Protein AF-A0A7V4ZDV4-F1 (afdb_monomer)

Radius of gyration: 16.5 Å; Cα contacts (8 Å, |Δi|>4): 66; chains: 1; bounding box: 34×22×60 Å

Structure (mmCIF, N/CA/C/O backbone):
data_AF-A0A7V4ZDV4-F1
#
_entry.id   AF-A0A7V4ZDV4-F1
#
loop_
_atom_site.group_PDB
_atom_site.id
_atom_site.type_symbol
_atom_site.label_atom_id
_atom_site.label_alt_id
_atom_site.label_comp_id
_atom_site.label_asym_id
_atom_site.label_entity_id
_atom_site.label_seq_id
_atom_site.pdbx_PDB_ins_code
_atom_site.Cartn_x
_atom_site.Cartn_y
_atom_site.Cartn_z
_atom_site.occupancy
_atom_site.B_iso_or_equiv
_atom_site.auth_seq_id
_atom_site.auth_comp_id
_atom_site.auth_asym_id
_atom_site.auth_atom_id
_atom_site.pdbx_PDB_model_num
ATOM 1 N N . MET A 1 1 ? -7.032 -5.486 31.337 1.00 42.38 1 MET A N 1
ATOM 2 C CA . MET A 1 1 ? -6.609 -5.530 29.918 1.00 42.38 1 MET A CA 1
ATOM 3 C C . MET A 1 1 ? -7.862 -5.410 29.056 1.00 42.38 1 MET A C 1
ATOM 5 O O . MET A 1 1 ? -8.566 -6.393 28.876 1.00 42.38 1 MET A O 1
ATOM 9 N N . ALA A 1 2 ? -8.236 -4.194 28.645 1.00 43.00 2 ALA A N 1
ATOM 10 C CA . ALA A 1 2 ? -9.472 -3.969 27.893 1.00 43.00 2 ALA A CA 1
ATOM 11 C C . ALA A 1 2 ? -9.335 -4.566 26.483 1.00 43.00 2 ALA A C 1
ATOM 13 O O . ALA A 1 2 ? -8.457 -4.172 25.715 1.00 43.00 2 ALA A O 1
ATOM 14 N N . LYS A 1 3 ? -10.175 -5.553 26.163 1.00 46.53 3 LYS A N 1
ATOM 15 C CA . LYS A 1 3 ? -10.257 -6.181 24.841 1.00 46.53 3 LYS A CA 1
ATOM 16 C C . LYS A 1 3 ? -10.707 -5.103 23.852 1.00 46.53 3 LYS A C 1
ATOM 18 O O . LYS A 1 3 ? -11.862 -4.692 23.878 1.00 46.53 3 LYS A O 1
ATOM 23 N N . SER A 1 4 ? -9.794 -4.590 23.026 1.00 58.62 4 SER A N 1
ATOM 24 C CA . SER A 1 4 ? -10.115 -3.570 22.024 1.00 58.62 4 S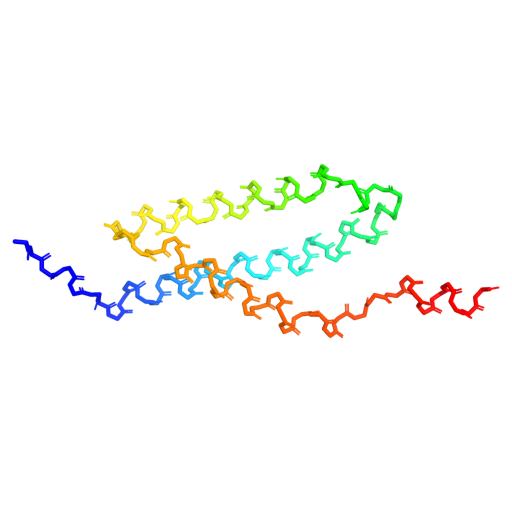ER A CA 1
ATOM 25 C C . SER A 1 4 ? -10.902 -4.212 20.879 1.00 58.62 4 SER A C 1
ATOM 27 O O . SER A 1 4 ? -10.341 -4.524 19.829 1.00 58.62 4 SER A O 1
ATOM 29 N N . THR A 1 5 ? -12.192 -4.467 21.091 1.00 70.75 5 THR A N 1
ATOM 30 C CA . THR A 1 5 ? -13.091 -5.058 20.095 1.00 70.75 5 THR A CA 1
ATOM 31 C C . THR A 1 5 ? -13.021 -4.231 18.816 1.00 70.75 5 THR A C 1
ATOM 33 O O . THR A 1 5 ? -13.308 -3.035 18.836 1.00 70.75 5 THR A O 1
ATOM 36 N N . PHE A 1 6 ? -12.528 -4.821 17.725 1.00 68.50 6 PHE A N 1
ATOM 37 C CA . PHE A 1 6 ? -12.537 -4.189 16.407 1.00 68.50 6 PHE A CA 1
ATOM 38 C C . PHE A 1 6 ? -13.980 -3.906 16.009 1.00 68.50 6 PHE A C 1
ATOM 40 O O . PHE A 1 6 ? -14.830 -4.790 16.091 1.00 68.50 6 PHE A O 1
ATOM 47 N N . THR A 1 7 ? -14.255 -2.666 15.623 1.00 81.56 7 THR A N 1
ATOM 48 C CA . THR A 1 7 ? -15.562 -2.309 15.077 1.00 81.56 7 THR A CA 1
ATOM 49 C C . THR A 1 7 ? -15.574 -2.616 13.581 1.00 81.56 7 THR A C 1
ATOM 51 O O . THR A 1 7 ? -14.519 -2.684 12.950 1.00 81.56 7 THR A O 1
ATOM 54 N N . VAL A 1 8 ? -16.757 -2.775 12.983 1.00 82.56 8 VAL A N 1
ATOM 55 C CA . VAL A 1 8 ? -16.881 -2.939 11.521 1.00 82.56 8 VAL A CA 1
ATOM 56 C C . VAL A 1 8 ? -16.238 -1.757 10.782 1.00 82.56 8 VAL A C 1
ATOM 58 O O . VAL A 1 8 ? -15.599 -1.946 9.753 1.00 82.56 8 VAL A O 1
ATOM 61 N N . ARG A 1 9 ? -16.318 -0.545 11.349 1.00 80.56 9 ARG A N 1
ATOM 62 C CA . ARG A 1 9 ? -15.673 0.654 10.793 1.00 80.56 9 ARG A CA 1
ATOM 63 C C . ARG A 1 9 ? -14.153 0.513 10.731 1.00 80.56 9 ARG A C 1
ATOM 65 O O . ARG A 1 9 ? -13.566 0.865 9.716 1.00 80.56 9 ARG A O 1
ATOM 72 N N . ASP A 1 10 ? -13.531 -0.051 11.765 1.00 81.62 10 ASP A N 1
ATOM 73 C CA . ASP A 1 10 ? -12.079 -0.278 11.794 1.00 81.62 10 ASP A CA 1
ATOM 74 C C . ASP A 1 10 ? -11.647 -1.216 10.656 1.00 81.62 10 ASP A C 1
ATOM 76 O O . ASP A 1 10 ? -10.656 -0.953 9.979 1.00 81.62 10 ASP A O 1
ATOM 80 N N . TRP A 1 11 ? -12.417 -2.283 10.415 1.00 81.88 11 TRP A N 1
ATOM 81 C CA . TRP A 1 11 ? -12.169 -3.224 9.319 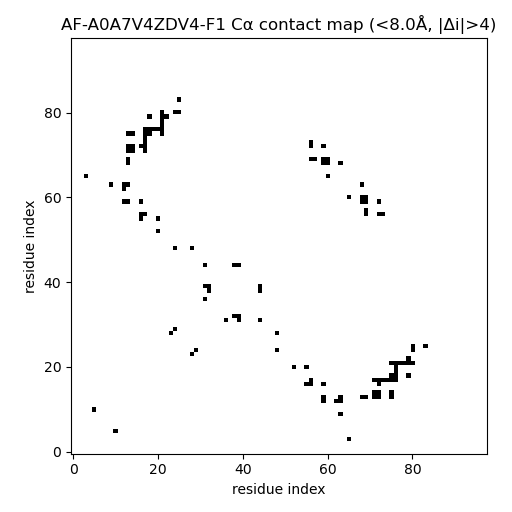1.00 81.88 11 TRP A CA 1
ATOM 82 C C . TRP A 1 11 ? -12.360 -2.593 7.941 1.00 81.88 11 TRP A C 1
ATOM 84 O O . TRP A 1 11 ? -11.571 -2.866 7.039 1.00 81.88 11 TRP A O 1
ATOM 94 N N . ILE A 1 12 ? -13.358 -1.717 7.785 1.00 85.50 12 ILE A N 1
ATOM 95 C CA . ILE A 1 12 ? -13.561 -0.960 6.544 1.00 85.50 12 ILE A CA 1
ATOM 96 C C . ILE A 1 12 ? -12.346 -0.073 6.265 1.00 85.50 12 ILE A C 1
ATOM 98 O O . ILE A 1 12 ? -11.828 -0.099 5.154 1.00 85.50 12 ILE A O 1
ATOM 102 N N . TYR A 1 13 ? -11.840 0.663 7.259 1.00 84.31 13 TYR A N 1
ATOM 103 C CA . TYR A 1 13 ? -10.644 1.487 7.065 1.00 84.31 13 TYR A CA 1
ATOM 104 C C . TYR A 1 13 ? -9.426 0.639 6.688 1.00 84.31 13 TYR A C 1
ATOM 106 O O . TYR A 1 13 ? -8.721 0.982 5.743 1.00 84.31 13 TYR A O 1
ATOM 114 N N . VAL A 1 14 ? -9.211 -0.496 7.359 1.00 84.62 14 VAL A N 1
ATOM 115 C CA . VAL A 1 14 ? -8.134 -1.438 7.016 1.00 84.62 14 VAL A CA 1
ATOM 116 C C . VAL A 1 14 ? -8.241 -1.908 5.560 1.00 84.62 14 VAL A C 1
ATOM 118 O O . VAL A 1 14 ? -7.245 -1.885 4.838 1.00 84.62 14 VAL A O 1
ATOM 121 N N . ALA A 1 15 ? -9.442 -2.281 5.111 1.00 85.69 15 ALA A N 1
ATOM 122 C CA . ALA A 1 15 ? -9.678 -2.718 3.739 1.00 85.69 15 ALA A CA 1
ATOM 123 C C . ALA A 1 15 ? -9.461 -1.589 2.717 1.00 85.69 15 ALA A C 1
ATOM 125 O O . ALA A 1 15 ? -8.816 -1.811 1.698 1.00 85.69 15 ALA A O 1
ATOM 126 N 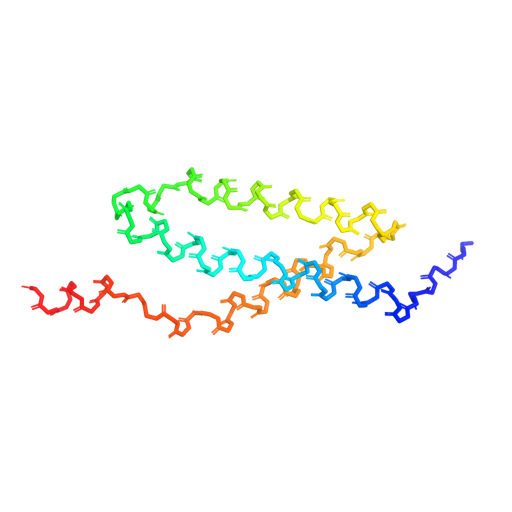N . VAL A 1 16 ? -9.942 -0.373 3.000 1.00 88.31 16 VAL A N 1
ATOM 127 C CA . VAL A 1 16 ? -9.796 0.794 2.113 1.00 88.31 16 VAL A CA 1
ATOM 128 C C . VAL A 1 16 ? -8.331 1.202 1.966 1.00 88.31 16 VAL A C 1
ATOM 130 O O . VAL A 1 16 ? -7.859 1.387 0.847 1.00 88.31 16 VAL A O 1
ATOM 133 N N . PHE A 1 17 ? -7.585 1.301 3.070 1.00 85.81 17 PHE A N 1
ATOM 134 C CA . PHE A 1 17 ? -6.160 1.641 3.021 1.00 85.81 17 PHE A CA 1
ATOM 135 C C . PHE A 1 17 ? -5.320 0.529 2.379 1.00 85.81 17 PHE A C 1
ATOM 137 O O . PHE A 1 17 ? -4.384 0.826 1.639 1.00 85.81 17 PHE A O 1
ATOM 144 N N . GLY A 1 18 ? -5.673 -0.740 2.609 1.00 85.56 18 GLY A N 1
ATOM 145 C CA . GLY A 1 18 ? -5.028 -1.877 1.951 1.00 85.56 18 GLY A CA 1
ATOM 146 C C . GLY A 1 18 ? -5.294 -1.921 0.445 1.00 85.56 18 GLY A C 1
ATOM 147 O O . GLY A 1 18 ? -4.379 -2.166 -0.333 1.00 85.56 18 GLY A O 1
ATOM 148 N N . ALA A 1 19 ? -6.519 -1.615 0.011 1.00 87.25 19 ALA A N 1
ATOM 149 C CA . ALA A 1 19 ? -6.855 -1.500 -1.407 1.00 87.25 19 ALA A CA 1
ATOM 150 C C . ALA A 1 19 ? -6.140 -0.312 -2.071 1.00 87.25 19 ALA A C 1
ATOM 152 O O . ALA A 1 19 ? -5.624 -0.456 -3.175 1.00 87.25 19 ALA A O 1
ATOM 153 N N . LEU A 1 20 ? -6.054 0.839 -1.392 1.00 86.75 20 LEU A N 1
ATOM 154 C CA . LEU A 1 20 ? -5.305 2.009 -1.867 1.00 86.75 20 LEU A CA 1
ATOM 155 C C . LEU A 1 20 ? -3.829 1.683 -2.101 1.00 86.75 20 LEU A C 1
ATOM 157 O O . LEU A 1 20 ? -3.306 1.960 -3.179 1.00 86.75 20 LEU A O 1
ATOM 161 N N . TRP A 1 21 ? -3.167 1.070 -1.116 1.00 86.69 21 TRP A N 1
ATOM 162 C CA . TRP A 1 21 ? -1.784 0.629 -1.285 1.00 86.69 21 TRP A CA 1
ATOM 163 C C . TRP A 1 21 ? -1.684 -0.442 -2.379 1.00 86.69 21 TRP A C 1
ATOM 165 O O . TRP A 1 21 ? -0.856 -0.308 -3.272 1.00 86.69 21 TRP A O 1
ATOM 175 N N . GLY A 1 22 ? -2.566 -1.443 -2.385 1.00 84.81 22 GLY A N 1
ATOM 176 C CA . GLY A 1 22 ? -2.595 -2.486 -3.411 1.00 84.81 22 GLY A CA 1
ATOM 177 C C . GLY A 1 22 ? -2.662 -1.923 -4.831 1.00 84.81 22 GLY A C 1
ATOM 178 O O . GLY A 1 22 ? -1.828 -2.260 -5.661 1.00 84.81 22 GLY A O 1
ATOM 179 N N . ILE A 1 23 ? -3.597 -1.013 -5.107 1.00 85.38 23 ILE A N 1
ATOM 180 C CA . ILE A 1 23 ? -3.750 -0.394 -6.431 1.00 85.38 23 ILE A CA 1
ATOM 181 C C . ILE A 1 23 ? -2.504 0.408 -6.814 1.00 85.38 23 ILE A C 1
ATOM 183 O O . ILE A 1 23 ? -2.048 0.296 -7.954 1.00 85.38 23 ILE A O 1
ATOM 187 N N . LEU A 1 24 ? -1.935 1.182 -5.884 1.00 83.81 24 LEU A N 1
ATOM 188 C CA . LEU A 1 24 ? -0.710 1.950 -6.126 1.00 83.81 24 LEU A CA 1
ATOM 189 C C . LEU A 1 24 ? 0.470 1.042 -6.463 1.00 83.81 24 LEU A C 1
ATOM 191 O O . LEU A 1 24 ? 1.195 1.307 -7.412 1.00 83.81 24 LEU A O 1
ATOM 195 N N . GLU A 1 25 ? 0.634 -0.049 -5.728 1.00 80.88 25 GLU A N 1
ATOM 196 C CA . GLU A 1 25 ? 1.695 -1.025 -5.960 1.00 80.88 25 GLU A CA 1
ATOM 197 C C . GLU A 1 25 ? 1.571 -1.677 -7.347 1.00 80.88 25 GLU A C 1
ATOM 199 O O . GLU A 1 25 ? 2.565 -1.878 -8.039 1.00 80.88 25 GLU A O 1
ATOM 204 N N . ILE A 1 26 ? 0.343 -1.969 -7.779 1.00 80.38 26 ILE A N 1
ATOM 205 C CA . ILE A 1 26 ? 0.053 -2.589 -9.077 1.00 80.38 26 ILE A CA 1
ATOM 206 C C . ILE A 1 26 ? 0.317 -1.609 -10.219 1.00 80.38 26 ILE A C 1
ATOM 208 O O . ILE A 1 26 ? 1.091 -1.893 -11.130 1.00 80.38 26 ILE A O 1
ATOM 212 N N . THR A 1 27 ? -0.319 -0.438 -10.169 1.00 79.38 27 THR A N 1
ATOM 213 C CA . THR A 1 27 ? -0.205 0.566 -11.233 1.00 79.38 27 THR A CA 1
ATOM 214 C C . THR A 1 27 ? 1.191 1.156 -11.272 1.00 79.38 27 THR A C 1
ATOM 216 O O . THR A 1 27 ? 1.887 1.026 -12.274 1.00 79.38 27 THR A O 1
ATOM 219 N N . LEU A 1 28 ? 1.637 1.764 -10.180 1.00 76.81 28 LEU A N 1
ATOM 220 C CA . LEU A 1 28 ? 2.906 2.479 -10.127 1.00 76.81 28 LEU A CA 1
ATOM 221 C C . LEU A 1 28 ? 4.087 1.503 -10.257 1.00 76.81 28 LEU A C 1
ATOM 223 O O . LEU A 1 28 ? 5.045 1.822 -10.956 1.00 76.81 28 LEU A O 1
ATOM 227 N N . GLY A 1 29 ? 3.977 0.287 -9.703 1.00 70.38 29 GLY A N 1
ATOM 228 C CA . GLY A 1 29 ? 4.934 -0.796 -9.941 1.00 70.38 29 GLY A CA 1
ATOM 229 C C . GLY A 1 29 ? 5.018 -1.182 -11.419 1.00 70.38 29 GLY A C 1
ATOM 230 O O . GLY A 1 29 ? 6.109 -1.187 -11.982 1.00 70.38 29 GLY A O 1
ATOM 231 N N . SER A 1 30 ? 3.885 -1.410 -12.095 1.00 71.00 30 SER A N 1
ATOM 232 C CA . SER A 1 30 ? 3.896 -1.721 -13.534 1.00 71.00 30 SER A CA 1
ATOM 233 C C . SER A 1 30 ? 4.504 -0.593 -14.382 1.00 71.00 30 SER A C 1
ATOM 235 O O . SER A 1 30 ? 5.358 -0.858 -15.227 1.00 71.00 30 SER A O 1
ATOM 237 N N . TYR A 1 31 ? 4.160 0.673 -14.110 1.00 69.12 31 TYR A N 1
ATOM 238 C CA . TYR A 1 31 ? 4.723 1.826 -14.821 1.00 69.12 31 TYR A CA 1
ATOM 239 C C . TYR A 1 31 ? 6.228 1.983 -14.591 1.00 69.12 31 TYR A C 1
ATOM 241 O O . TYR A 1 31 ? 6.950 2.274 -15.541 1.00 69.12 31 TYR A O 1
ATOM 249 N N . LEU A 1 32 ? 6.718 1.768 -13.366 1.00 67.56 32 LEU A N 1
ATOM 250 C CA . LEU A 1 32 ? 8.150 1.815 -13.053 1.00 67.56 32 LEU A CA 1
ATOM 251 C C . LEU A 1 32 ? 8.932 0.726 -13.793 1.00 67.56 32 LEU A C 1
ATOM 253 O O . LEU A 1 32 ? 10.000 1.013 -14.331 1.00 67.56 32 LEU A O 1
ATOM 257 N N . HIS A 1 33 ? 8.376 -0.486 -13.881 1.00 66.12 33 HIS A N 1
ATOM 258 C CA . HIS A 1 33 ? 8.973 -1.578 -14.651 1.00 66.12 33 HIS A CA 1
ATOM 259 C C . HIS A 1 33 ? 9.006 -1.299 -16.161 1.00 66.12 33 HIS A C 1
ATOM 261 O O . HIS A 1 33 ? 9.962 -1.690 -16.828 1.00 66.12 33 HIS A O 1
ATOM 267 N N . VAL A 1 34 ? 8.004 -0.597 -16.702 1.00 65.69 34 VAL A N 1
ATOM 268 C CA . VAL A 1 34 ? 7.946 -0.245 -18.133 1.00 65.69 34 VAL A CA 1
ATOM 269 C C . VAL A 1 34 ? 8.830 0.958 -18.483 1.00 65.69 34 VAL A C 1
ATOM 271 O O . VAL A 1 34 ? 9.524 0.917 -19.496 1.00 65.69 34 VAL A O 1
ATOM 274 N N . LEU A 1 35 ? 8.825 2.029 -17.678 1.00 63.00 35 LEU A N 1
ATOM 275 C CA . LEU A 1 35 ? 9.604 3.245 -17.962 1.00 63.00 35 LEU A CA 1
ATOM 276 C C . LEU A 1 35 ? 11.101 3.083 -17.693 1.00 63.00 35 LEU A C 1
ATOM 278 O O . LEU A 1 35 ? 11.906 3.739 -18.351 1.00 63.00 35 LEU A O 1
ATOM 282 N N . PHE A 1 36 ? 11.482 2.231 -16.741 1.00 62.91 36 PHE A N 1
ATOM 283 C CA . PHE A 1 36 ? 12.881 2.044 -16.373 1.00 62.91 36 PHE A CA 1
ATOM 284 C C . PHE A 1 36 ? 13.282 0.565 -16.350 1.00 62.91 36 PHE A C 1
ATOM 286 O O . PHE A 1 36 ? 13.624 0.058 -15.285 1.00 62.91 36 PHE A O 1
ATOM 293 N N . PRO A 1 37 ? 13.329 -0.130 -17.501 1.00 57.44 37 PRO A N 1
ATOM 294 C CA . PRO A 1 37 ? 13.706 -1.545 -17.549 1.00 57.44 37 PRO A CA 1
ATOM 295 C C . PRO A 1 37 ? 15.046 -1.866 -16.850 1.00 57.44 37 PRO A C 1
ATOM 297 O O . PRO A 1 37 ? 15.092 -2.852 -16.126 1.00 57.44 37 PRO A O 1
ATOM 300 N N . PRO A 1 38 ? 16.110 -1.034 -16.958 1.00 54.84 38 PRO A N 1
ATOM 301 C CA . PRO A 1 38 ? 17.383 -1.290 -16.273 1.00 54.84 38 PRO A CA 1
ATOM 302 C C . PRO A 1 38 ? 17.413 -0.885 -14.790 1.00 54.84 38 PRO A C 1
ATOM 304 O O . PRO A 1 38 ? 18.278 -1.359 -14.062 1.00 54.84 38 PRO A O 1
ATOM 307 N N . LEU A 1 39 ? 16.523 0.018 -14.338 1.00 52.34 39 LEU A N 1
ATOM 308 C CA . LEU A 1 39 ? 16.455 0.440 -12.928 1.00 52.34 39 LEU A CA 1
ATOM 309 C C . LEU A 1 39 ? 15.310 -0.222 -12.146 1.00 52.34 39 LEU A C 1
ATOM 311 O O . LEU A 1 39 ? 15.282 -0.120 -10.920 1.00 52.34 39 LEU A O 1
ATOM 315 N N . ALA A 1 40 ? 14.381 -0.905 -12.804 1.00 51.91 40 ALA A N 1
ATOM 316 C CA . ALA A 1 40 ? 13.299 -1.636 -12.153 1.00 51.91 40 ALA A CA 1
ATOM 317 C C . ALA A 1 40 ? 13.808 -2.840 -11.343 1.00 51.91 40 ALA A C 1
ATOM 319 O O . ALA A 1 40 ? 13.206 -3.187 -10.330 1.00 51.91 40 ALA A O 1
ATOM 320 N N . ASP A 1 41 ? 14.971 -3.387 -11.712 1.00 53.84 41 ASP A N 1
ATOM 321 C CA . ASP A 1 41 ? 15.705 -4.388 -10.926 1.00 53.84 41 ASP A CA 1
ATOM 322 C C . ASP A 1 41 ? 16.422 -3.789 -9.700 1.00 53.84 41 ASP A C 1
ATOM 324 O O . ASP A 1 41 ? 17.015 -4.506 -8.890 1.00 53.84 41 ASP A O 1
ATOM 328 N N . THR A 1 42 ? 16.389 -2.463 -9.528 1.00 55.72 42 THR A N 1
ATOM 329 C CA . THR A 1 42 ? 17.135 -1.806 -8.457 1.00 55.72 42 THR A CA 1
ATOM 330 C C . THR A 1 42 ? 16.345 -1.858 -7.160 1.00 55.72 42 THR A C 1
ATOM 332 O O . THR A 1 42 ? 15.220 -1.366 -7.064 1.00 55.72 42 THR A O 1
ATOM 335 N N . PHE A 1 43 ? 17.018 -2.323 -6.111 1.00 62.72 43 PHE A N 1
ATOM 336 C CA . PHE A 1 43 ? 16.661 -2.174 -4.697 1.00 62.72 43 PHE A CA 1
ATOM 337 C C . PHE A 1 43 ? 16.024 -0.808 -4.346 1.00 62.72 43 PHE A C 1
ATOM 339 O O . PHE A 1 43 ? 15.165 -0.730 -3.474 1.00 62.72 43 PHE A O 1
ATOM 346 N N . VAL A 1 44 ? 16.389 0.265 -5.062 1.00 66.44 44 VAL A N 1
ATOM 347 C CA . VAL A 1 44 ? 15.837 1.624 -4.932 1.00 66.44 44 VAL A CA 1
ATOM 348 C C . VAL A 1 44 ? 14.343 1.711 -5.276 1.00 66.44 44 VAL A C 1
ATOM 350 O O . VAL A 1 44 ? 13.601 2.366 -4.549 1.00 66.44 44 VAL A O 1
ATOM 353 N N . VAL A 1 45 ? 13.867 1.044 -6.333 1.00 68.50 45 VAL A N 1
ATOM 354 C CA . VAL A 1 45 ? 12.444 1.072 -6.723 1.00 68.50 45 VAL A CA 1
ATOM 355 C C . VAL A 1 45 ? 11.596 0.348 -5.682 1.00 68.50 45 VAL A C 1
ATOM 357 O O . VAL A 1 45 ? 10.581 0.878 -5.226 1.00 68.50 45 VAL A O 1
ATOM 360 N N . GLY A 1 46 ? 12.071 -0.815 -5.227 1.00 71.38 46 GLY A N 1
ATOM 361 C CA . GLY A 1 46 ? 11.472 -1.538 -4.107 1.00 71.38 46 GLY A CA 1
ATOM 362 C C . GLY A 1 46 ? 11.466 -0.715 -2.816 1.00 71.38 46 GLY A C 1
ATOM 363 O O . GLY A 1 46 ? 10.470 -0.721 -2.098 1.00 71.38 46 GLY A O 1
ATOM 364 N N . LEU A 1 47 ? 12.529 0.051 -2.544 1.00 76.50 47 LEU A N 1
ATOM 365 C CA . LEU A 1 47 ? 12.617 0.930 -1.375 1.00 76.50 47 LEU A CA 1
ATOM 366 C C . LEU A 1 47 ? 11.617 2.094 -1.445 1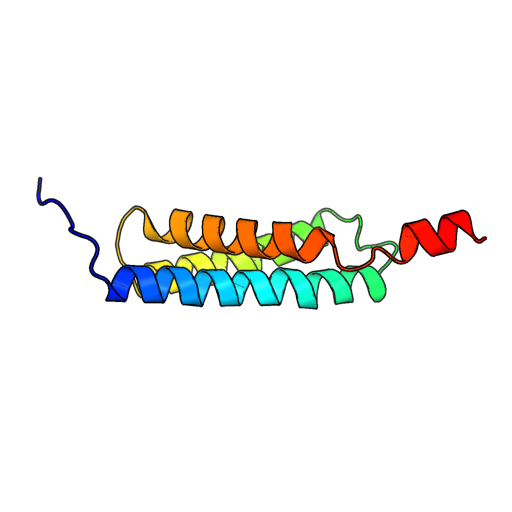.00 76.50 47 LEU A C 1
ATOM 368 O O . LEU A 1 47 ? 10.996 2.422 -0.437 1.00 76.50 47 LEU A O 1
ATOM 372 N N . ILE A 1 48 ? 11.422 2.694 -2.624 1.00 77.94 48 ILE A N 1
ATOM 373 C CA . ILE A 1 48 ? 10.435 3.763 -2.834 1.00 77.94 48 ILE A CA 1
ATOM 374 C C . ILE A 1 48 ? 9.010 3.212 -2.685 1.00 77.94 48 ILE A C 1
ATOM 376 O O . ILE A 1 48 ? 8.214 3.792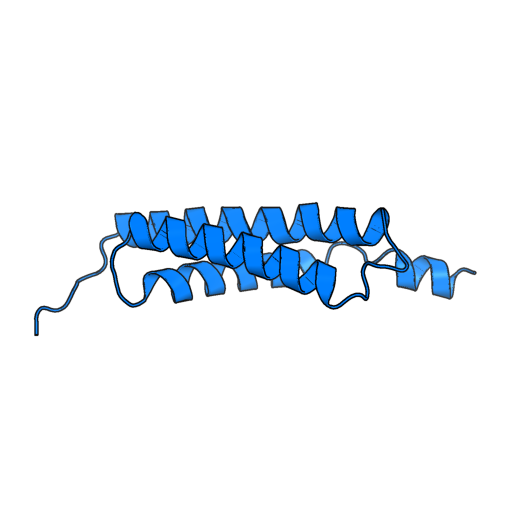 -1.948 1.00 77.94 48 ILE A O 1
ATOM 380 N N . MET A 1 49 ? 8.704 2.071 -3.313 1.00 78.31 49 MET A N 1
ATOM 381 C CA . MET A 1 49 ? 7.424 1.359 -3.158 1.00 78.31 49 MET A CA 1
ATOM 382 C C . MET A 1 49 ? 7.144 1.023 -1.687 1.00 78.31 49 MET A C 1
ATOM 384 O O . MET A 1 49 ? 6.083 1.354 -1.157 1.00 78.31 49 MET A O 1
ATOM 388 N N . ALA A 1 50 ? 8.129 0.450 -0.988 1.00 78.75 50 ALA A N 1
ATOM 389 C CA . ALA A 1 50 ? 8.028 0.132 0.432 1.00 78.75 50 ALA A CA 1
ATOM 390 C C . ALA A 1 50 ? 7.848 1.387 1.299 1.00 78.75 50 ALA A C 1
ATOM 392 O O . ALA A 1 50 ? 7.081 1.359 2.260 1.00 78.75 50 ALA A O 1
ATOM 393 N N . GLY A 1 51 ? 8.507 2.497 0.954 1.00 82.31 51 GLY A N 1
ATOM 394 C CA . GLY A 1 51 ? 8.345 3.786 1.622 1.00 82.31 51 GLY A CA 1
ATOM 395 C C . GLY A 1 51 ? 6.931 4.348 1.470 1.00 82.31 51 GLY A C 1
ATOM 396 O O . GLY A 1 51 ? 6.305 4.714 2.464 1.00 82.31 51 GLY A O 1
ATOM 397 N N . ILE A 1 52 ? 6.389 4.350 0.249 1.00 83.00 52 ILE A N 1
ATOM 398 C CA . ILE A 1 52 ? 5.007 4.776 -0.027 1.00 83.00 52 ILE A CA 1
ATOM 399 C C . ILE A 1 52 ? 4.019 3.876 0.725 1.00 83.00 52 ILE A C 1
ATOM 401 O O . ILE A 1 52 ? 3.119 4.369 1.406 1.00 83.00 52 ILE A O 1
ATOM 405 N N . GLY A 1 53 ? 4.233 2.563 0.681 1.00 82.25 53 GLY A N 1
ATOM 406 C CA . GLY A 1 53 ? 3.444 1.587 1.421 1.00 82.25 53 GLY A CA 1
ATOM 407 C C . GLY A 1 53 ? 3.459 1.802 2.934 1.00 82.25 53 GLY A C 1
ATOM 408 O O . GLY A 1 53 ? 2.413 1.797 3.585 1.00 82.25 53 GLY A O 1
ATOM 409 N N . ALA A 1 54 ? 4.637 2.077 3.497 1.00 80.19 54 ALA A N 1
ATOM 410 C CA . ALA A 1 54 ? 4.798 2.395 4.909 1.00 80.19 54 ALA A CA 1
ATOM 411 C C . ALA A 1 54 ? 4.064 3.688 5.291 1.00 80.19 54 ALA A C 1
ATOM 413 O O . ALA A 1 54 ? 3.407 3.719 6.331 1.00 80.19 54 ALA A O 1
ATOM 414 N N . ILE A 1 55 ? 4.105 4.727 4.450 1.00 84.38 55 ILE A N 1
ATOM 415 C CA . ILE A 1 55 ? 3.341 5.964 4.671 1.00 84.38 55 ILE A CA 1
ATOM 416 C C . ILE A 1 55 ? 1.842 5.655 4.712 1.00 84.38 55 ILE A C 1
ATOM 418 O O . ILE A 1 55 ? 1.168 6.057 5.660 1.00 84.38 55 ILE A O 1
ATOM 422 N N . ILE A 1 56 ? 1.318 4.888 3.752 1.00 82.56 56 ILE A N 1
ATOM 423 C CA . ILE A 1 56 ? -0.109 4.523 3.711 1.00 82.56 56 ILE A CA 1
ATOM 424 C C . ILE A 1 56 ? -0.501 3.709 4.949 1.00 82.56 56 ILE A C 1
ATOM 426 O O . ILE A 1 56 ? -1.530 3.976 5.572 1.00 82.56 56 ILE A O 1
ATOM 430 N N . ALA A 1 57 ? 0.337 2.758 5.359 1.00 77.25 57 ALA A N 1
ATOM 431 C CA . ALA A 1 57 ? 0.103 1.958 6.553 1.00 77.25 57 ALA A CA 1
ATOM 432 C C . ALA A 1 57 ? 0.130 2.799 7.844 1.00 77.25 57 ALA A C 1
ATOM 434 O O . ALA A 1 57 ? -0.685 2.584 8.746 1.00 77.25 57 ALA A O 1
ATOM 435 N N . LEU A 1 58 ? 1.034 3.780 7.939 1.00 79.12 58 LEU A N 1
ATOM 436 C CA . LEU A 1 58 ? 1.118 4.709 9.069 1.00 79.12 58 LEU A CA 1
ATOM 437 C C . LEU A 1 58 ? -0.079 5.668 9.112 1.00 79.12 58 LEU A C 1
ATOM 439 O O . LEU A 1 58 ? -0.626 5.901 10.191 1.00 79.12 58 LEU A O 1
ATOM 443 N N . VAL A 1 59 ? -0.541 6.163 7.962 1.00 81.06 59 VAL A N 1
ATOM 444 C CA . VAL A 1 59 ? -1.765 6.975 7.855 1.00 81.06 59 VAL A CA 1
ATOM 445 C C . VAL A 1 59 ? -2.996 6.149 8.248 1.00 81.06 59 VAL A C 1
ATOM 447 O O . VAL A 1 59 ? -3.823 6.601 9.040 1.00 81.06 59 VAL A O 1
ATOM 450 N N . GLY A 1 60 ? -3.086 4.896 7.798 1.00 75.44 60 GLY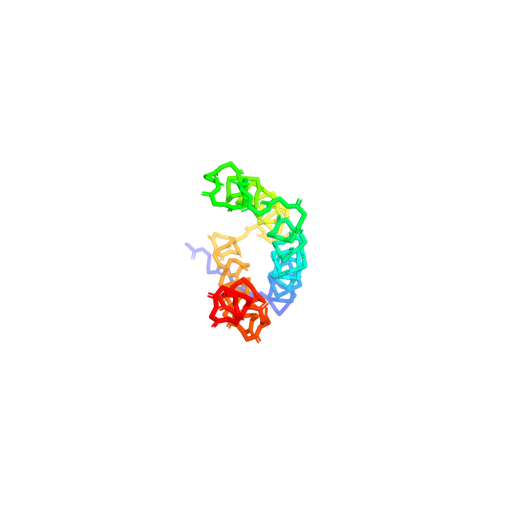 A N 1
ATOM 451 C CA . GLY A 1 60 ? -4.150 3.984 8.218 1.00 75.44 60 GLY A CA 1
ATOM 452 C C . GLY A 1 60 ? -4.114 3.664 9.718 1.00 75.44 60 GLY A C 1
ATOM 453 O O . GLY A 1 60 ? -5.160 3.505 10.350 1.00 75.44 60 GLY A O 1
ATOM 454 N N . ARG A 1 61 ? -2.925 3.650 10.338 1.00 74.81 61 ARG A N 1
ATOM 455 C CA . ARG A 1 61 ? -2.775 3.527 11.798 1.00 74.81 61 ARG A CA 1
ATOM 456 C C . ARG A 1 61 ? -3.218 4.771 12.561 1.00 74.81 61 ARG A C 1
ATOM 458 O O . ARG A 1 61 ? -3.700 4.632 13.682 1.00 74.81 61 ARG A O 1
ATOM 465 N N . TRP A 1 62 ? -3.076 5.958 11.976 1.00 75.19 62 TRP A N 1
ATOM 466 C CA . TRP A 1 62 ? -3.632 7.188 12.543 1.00 75.1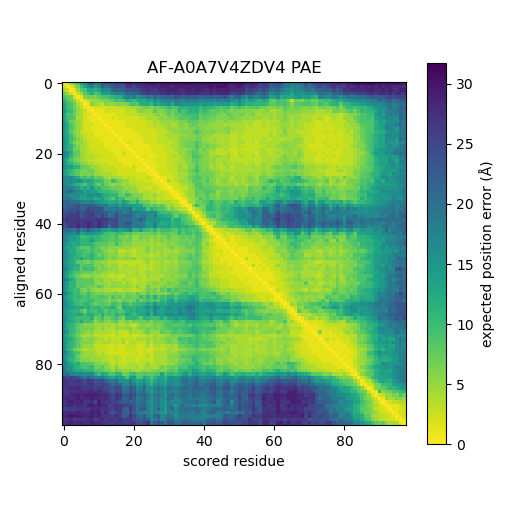9 62 TRP A CA 1
ATOM 467 C C . TRP A 1 62 ? -5.163 7.142 12.601 1.00 75.19 62 TRP A C 1
ATOM 469 O O . TRP A 1 62 ? -5.747 7.533 13.608 1.00 75.19 62 TRP A O 1
ATOM 479 N N . PHE A 1 63 ? -5.810 6.598 11.565 1.00 70.06 63 PHE A N 1
ATOM 480 C CA . PHE A 1 63 ? -7.269 6.431 11.534 1.00 70.06 63 PHE A CA 1
ATOM 481 C C . PHE A 1 63 ? -7.773 5.269 12.397 1.00 70.06 63 PHE A C 1
ATOM 483 O O . PHE A 1 63 ? -8.862 5.348 12.965 1.00 70.06 63 PHE A O 1
ATOM 490 N N . VAL A 1 64 ? -6.988 4.197 12.529 1.00 65.12 64 VAL A N 1
ATOM 491 C CA . VAL A 1 64 ? -7.322 3.033 13.358 1.00 65.12 64 VAL A CA 1
ATOM 492 C C . VAL A 1 64 ? -6.189 2.792 14.363 1.00 65.12 64 VAL A C 1
ATOM 494 O O . VAL A 1 64 ? -5.282 1.995 14.089 1.00 65.12 64 VAL A O 1
ATOM 497 N N . PRO A 1 65 ? -6.228 3.431 15.552 1.00 66.44 65 PRO A N 1
ATOM 498 C CA . PRO A 1 65 ? -5.175 3.354 16.567 1.00 66.44 65 PRO A CA 1
ATOM 499 C C . PRO A 1 65 ? -5.204 2.020 17.341 1.00 66.44 65 PRO A C 1
ATOM 501 O O . PRO A 1 65 ? -5.229 1.978 18.570 1.00 66.44 65 PRO A O 1
ATOM 504 N N . LYS A 1 66 ? -5.206 0.887 16.626 1.00 72.44 66 LYS A N 1
ATOM 505 C CA . LYS A 1 66 ? -5.160 -0.474 17.183 1.00 72.44 66 LYS A CA 1
ATOM 506 C C . LYS A 1 66 ? -3.904 -1.203 16.725 1.00 72.44 66 LYS A C 1
ATOM 508 O O . LYS A 1 66 ? -3.492 -1.106 15.570 1.00 72.44 66 LYS A O 1
ATOM 513 N N . ARG A 1 67 ? -3.307 -1.984 17.636 1.00 63.56 67 ARG A N 1
ATOM 514 C CA . ARG A 1 67 ? -1.988 -2.627 17.455 1.00 63.56 67 ARG A CA 1
ATOM 515 C C . ARG A 1 67 ? -1.901 -3.613 16.271 1.00 63.56 67 ARG A C 1
ATOM 517 O O . ARG A 1 67 ? -0.787 -3.937 15.886 1.00 63.56 67 ARG A O 1
ATOM 524 N N . GLY A 1 68 ? -3.022 -4.013 15.658 1.00 70.62 68 GLY A N 1
ATOM 525 C CA . GLY A 1 68 ? -3.073 -4.902 14.483 1.00 70.62 68 GLY A CA 1
ATOM 526 C C . GLY A 1 68 ? -3.464 -4.250 13.147 1.00 70.62 68 GLY A C 1
ATOM 527 O O . GLY A 1 68 ? -3.452 -4.935 12.131 1.00 70.62 68 GLY A O 1
ATOM 528 N N . SER A 1 69 ? -3.794 -2.952 13.118 1.00 72.38 69 SER A N 1
ATOM 529 C CA . SER A 1 69 ? -4.319 -2.296 11.904 1.00 72.38 69 SER A CA 1
ATOM 530 C C . SER A 1 69 ? -3.312 -2.287 10.742 1.00 72.38 69 SER A C 1
ATOM 532 O O . SER A 1 69 ? -3.653 -2.625 9.615 1.00 72.38 69 SER A O 1
ATOM 534 N N . VAL A 1 70 ? -2.037 -2.006 11.036 1.00 78.69 70 VAL A N 1
ATOM 535 C CA . VAL A 1 70 ? -0.947 -1.974 10.037 1.00 78.69 70 VAL A CA 1
ATOM 536 C C . VAL A 1 70 ? -0.739 -3.329 9.366 1.00 78.69 70 VAL A C 1
ATOM 538 O O . VAL A 1 70 ? -0.583 -3.394 8.151 1.00 78.69 70 VAL A O 1
ATOM 541 N N . LEU A 1 71 ? -0.773 -4.411 10.151 1.00 79.19 71 LEU A N 1
ATOM 542 C CA . LEU A 1 71 ? -0.672 -5.769 9.619 1.00 79.19 71 LEU A CA 1
ATOM 543 C C . LEU A 1 71 ? -1.880 -6.102 8.742 1.00 79.19 71 LEU A C 1
ATOM 545 O O . LEU A 1 71 ? -1.701 -6.650 7.663 1.00 79.19 71 LEU A O 1
ATOM 549 N N . GLY A 1 72 ? -3.089 -5.724 9.167 1.00 78.62 72 GLY A N 1
ATOM 550 C CA . GLY A 1 72 ? -4.297 -5.908 8.363 1.00 78.62 72 GLY A CA 1
ATOM 551 C C . GLY A 1 72 ? -4.216 -5.193 7.012 1.00 78.62 72 GLY A C 1
ATOM 552 O O . GLY A 1 72 ? -4.516 -5.798 5.988 1.00 78.62 72 GLY A O 1
ATOM 553 N N . ILE A 1 73 ? -3.746 -3.941 7.003 1.00 82.75 73 ILE A N 1
ATOM 554 C CA . ILE A 1 73 ? -3.563 -3.151 5.777 1.00 82.75 73 ILE A CA 1
ATOM 555 C C . ILE A 1 73 ? -2.565 -3.855 4.851 1.00 82.75 73 ILE A C 1
ATOM 557 O O . ILE A 1 73 ? -2.872 -4.077 3.685 1.00 82.75 73 ILE A O 1
ATOM 561 N N . GLY A 1 74 ? -1.411 -4.278 5.381 1.00 81.19 74 GLY A N 1
ATOM 562 C CA . GLY A 1 74 ? -0.390 -4.984 4.604 1.00 81.19 74 GLY A CA 1
ATOM 563 C C . GLY A 1 74 ? -0.859 -6.332 4.049 1.00 81.19 74 GLY A C 1
ATOM 564 O O . GLY A 1 74 ? -0.537 -6.663 2.912 1.00 81.19 74 GLY A O 1
ATOM 565 N N . VAL A 1 75 ? -1.658 -7.096 4.803 1.00 83.56 75 VAL A N 1
ATOM 566 C CA . VAL A 1 75 ? -2.241 -8.363 4.327 1.00 83.56 75 VAL A CA 1
ATOM 567 C C . VAL A 1 75 ? -3.200 -8.119 3.165 1.00 83.56 75 VAL A C 1
ATOM 569 O O . VAL A 1 75 ? -3.121 -8.817 2.158 1.00 83.56 75 VAL A O 1
ATOM 572 N N . VAL A 1 76 ? -4.072 -7.111 3.268 1.00 84.25 76 VAL A N 1
ATOM 573 C CA . VAL A 1 76 ? -4.978 -6.745 2.170 1.00 84.25 76 VAL A CA 1
ATOM 574 C C . VAL A 1 76 ? -4.174 -6.336 0.935 1.00 84.25 76 VAL A C 1
ATOM 576 O O . VAL A 1 76 ? -4.426 -6.860 -0.147 1.00 84.25 76 VAL A O 1
ATOM 579 N N . THR A 1 77 ? -3.150 -5.493 1.089 1.00 84.88 77 THR A N 1
ATOM 580 C CA . THR A 1 77 ? -2.236 -5.129 -0.006 1.00 84.88 77 THR A CA 1
ATOM 581 C C . THR A 1 77 ? -1.584 -6.355 -0.643 1.00 84.88 77 THR A C 1
ATOM 583 O O . THR A 1 77 ? -1.550 -6.469 -1.867 1.00 84.88 77 THR A O 1
ATOM 586 N N . ALA A 1 78 ? -1.074 -7.289 0.164 1.00 79.50 78 ALA A N 1
ATOM 587 C CA . ALA A 1 78 ? -0.421 -8.498 -0.327 1.00 79.50 78 ALA A CA 1
ATOM 588 C C . ALA A 1 78 ? -1.380 -9.369 -1.148 1.00 79.50 78 ALA A C 1
ATOM 590 O O . ALA A 1 78 ? -0.985 -9.896 -2.186 1.00 79.50 78 ALA A O 1
ATOM 591 N N . ILE A 1 79 ? -2.646 -9.462 -0.730 1.00 82.50 79 ILE A N 1
ATOM 592 C CA . ILE A 1 79 ? -3.698 -10.137 -1.496 1.00 82.50 79 ILE A CA 1
ATOM 593 C C . ILE A 1 79 ? -3.893 -9.437 -2.848 1.00 82.50 79 ILE A C 1
ATOM 595 O O . ILE A 1 79 ? -3.838 -10.101 -3.880 1.00 82.50 79 ILE A O 1
ATOM 599 N N . PHE A 1 80 ? -4.040 -8.107 -2.875 1.00 81.69 80 PHE A N 1
ATOM 600 C CA . PHE A 1 80 ? -4.151 -7.346 -4.129 1.00 81.69 80 PHE A CA 1
ATOM 601 C C . PHE A 1 80 ? -2.947 -7.567 -5.054 1.00 81.69 80 PHE A C 1
ATOM 603 O O . PHE A 1 80 ? -3.121 -7.821 -6.246 1.00 81.69 80 PHE A O 1
ATOM 610 N N . LYS A 1 81 ? -1.726 -7.543 -4.510 1.00 73.75 81 LYS A N 1
ATOM 611 C CA . LYS A 1 81 ? -0.504 -7.798 -5.281 1.00 73.75 81 LYS A CA 1
ATOM 612 C C . LYS A 1 81 ? -0.458 -9.229 -5.823 1.00 73.75 81 LYS A C 1
ATOM 614 O O . LYS A 1 81 ? -0.084 -9.422 -6.975 1.00 73.75 81 LYS A O 1
ATOM 619 N N . ALA A 1 82 ? -0.890 -10.216 -5.036 1.00 74.56 82 ALA A N 1
ATOM 620 C CA . ALA A 1 82 ? -0.972 -11.608 -5.468 1.00 74.56 82 ALA A CA 1
ATOM 621 C C . ALA A 1 82 ? -1.966 -11.796 -6.626 1.00 74.56 82 ALA A C 1
ATOM 623 O O . ALA A 1 82 ? -1.646 -12.476 -7.598 1.00 74.56 82 ALA A O 1
ATOM 624 N N . PHE A 1 83 ? -3.128 -11.136 -6.574 1.00 74.62 83 PHE A N 1
ATOM 625 C CA . PHE A 1 83 ? -4.078 -11.113 -7.692 1.00 74.62 83 PHE A CA 1
ATOM 626 C C . PHE A 1 83 ? -3.515 -10.407 -8.935 1.00 74.62 83 PHE A C 1
ATOM 628 O O . PHE A 1 83 ? -3.845 -10.776 -10.060 1.00 74.62 83 PHE A O 1
ATOM 635 N N . SER A 1 84 ? -2.632 -9.425 -8.753 1.00 67.38 84 SER A N 1
ATOM 636 C CA . SER A 1 84 ? -2.016 -8.683 -9.854 1.00 67.38 84 SER A CA 1
ATOM 637 C C . SER A 1 84 ? -0.855 -9.386 -10.549 1.00 67.38 84 SER A C 1
ATOM 639 O O . SER A 1 84 ? -0.472 -8.949 -11.633 1.00 67.38 84 SER A O 1
ATOM 641 N N . LEU A 1 85 ? -0.291 -10.459 -9.987 1.00 57.56 85 LEU A N 1
ATOM 642 C CA . LEU A 1 85 ? 0.762 -11.243 -10.651 1.00 57.56 85 LEU A CA 1
ATOM 643 C C . LEU A 1 85 ? 0.311 -11.808 -12.016 1.00 57.56 85 LEU A C 1
ATOM 645 O O . LEU A 1 85 ? 1.152 -12.198 -12.819 1.00 57.56 85 LEU A O 1
ATOM 649 N N . GLY A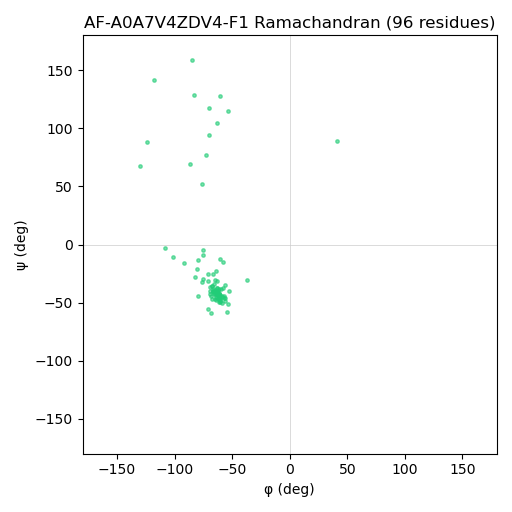 1 86 ? -0.997 -11.810 -12.308 1.00 52.84 86 GLY A N 1
ATOM 650 C CA . GLY A 1 86 ? -1.552 -12.128 -13.629 1.00 52.84 86 GLY A CA 1
ATOM 651 C C . GLY A 1 86 ? -1.412 -11.022 -14.690 1.00 52.84 86 GLY A C 1
ATOM 652 O O . GLY A 1 86 ? -1.683 -11.266 -15.863 1.00 52.84 86 GLY A O 1
ATOM 653 N N . GLY A 1 87 ? -0.987 -9.812 -14.318 1.00 52.72 87 GLY A N 1
ATOM 654 C CA . GLY A 1 87 ? -0.831 -8.659 -15.206 1.00 52.72 87 GLY A CA 1
ATOM 655 C C . GLY A 1 87 ? 0.527 -8.619 -15.903 1.00 52.72 87 GLY A C 1
ATOM 656 O O . GLY A 1 87 ? 1.344 -7.765 -15.594 1.00 52.72 87 GLY A O 1
ATOM 657 N N . ILE A 1 88 ? 0.755 -9.560 -16.820 1.00 50.22 88 ILE A N 1
ATOM 658 C CA . ILE A 1 88 ? 1.680 -9.477 -17.963 1.00 50.22 88 ILE A CA 1
ATOM 659 C C . ILE A 1 88 ? 3.039 -8.815 -17.658 1.00 50.22 88 ILE A C 1
ATOM 661 O O . ILE A 1 88 ? 3.267 -7.635 -17.931 1.00 50.22 88 ILE A O 1
ATOM 665 N N . VAL A 1 89 ? 4.013 -9.619 -17.225 1.00 57.88 89 VAL A N 1
ATOM 666 C CA . VAL A 1 89 ? 5.417 -9.268 -17.459 1.00 57.88 89 VAL A CA 1
ATOM 667 C C . VAL A 1 89 ? 5.645 -9.430 -18.970 1.00 57.88 89 VAL A C 1
ATOM 669 O O . VAL A 1 89 ? 5.856 -10.530 -19.471 1.00 57.88 89 VAL A O 1
ATOM 672 N N . ILE A 1 90 ? 5.515 -8.335 -19.724 1.00 54.34 90 ILE A N 1
ATOM 673 C CA . ILE A 1 90 ? 5.781 -8.298 -21.177 1.00 54.34 90 ILE A CA 1
ATOM 674 C C . ILE A 1 90 ? 7.272 -8.584 -21.448 1.00 54.34 90 ILE A C 1
ATOM 676 O O . ILE A 1 90 ? 7.624 -9.077 -22.515 1.00 54.34 90 ILE A O 1
ATOM 680 N N . GLY A 1 91 ? 8.143 -8.354 -20.455 1.00 56.34 91 GLY A N 1
ATOM 681 C CA . GLY A 1 91 ? 9.588 -8.596 -20.527 1.00 56.34 91 GLY A CA 1
ATOM 682 C C . GLY A 1 91 ? 9.970 -10.025 -20.944 1.00 56.34 91 GLY A C 1
ATOM 683 O O . GLY A 1 91 ? 10.613 -10.178 -21.975 1.00 56.34 91 GLY A O 1
ATOM 684 N N . PRO A 1 92 ? 9.549 -11.079 -20.218 1.00 57.91 92 PRO A N 1
ATOM 685 C CA . PRO A 1 92 ? 9.777 -12.468 -20.605 1.00 57.91 92 PRO A CA 1
ATOM 686 C C . PRO A 1 92 ? 9.213 -12.830 -21.978 1.00 57.91 92 PRO A C 1
ATOM 688 O O . PRO A 1 92 ? 9.847 -13.579 -22.707 1.00 57.91 92 PRO A O 1
ATOM 691 N N . ILE A 1 93 ? 8.051 -12.292 -22.360 1.00 59.66 93 ILE A N 1
ATOM 692 C CA . ILE A 1 93 ? 7.435 -12.597 -23.661 1.00 59.66 93 ILE A CA 1
ATOM 693 C C . ILE A 1 93 ? 8.263 -11.991 -24.801 1.00 59.66 93 ILE A C 1
ATOM 695 O O . ILE A 1 93 ? 8.526 -12.670 -25.785 1.00 59.66 93 ILE A O 1
ATOM 699 N N . VAL A 1 94 ? 8.734 -10.749 -24.656 1.00 55.19 94 VAL A N 1
ATOM 700 C CA . VAL A 1 94 ? 9.618 -10.105 -25.642 1.00 55.19 94 VAL A CA 1
ATOM 701 C C . VAL A 1 94 ? 11.002 -10.760 -25.662 1.00 55.19 94 VAL A C 1
ATOM 703 O O . VAL A 1 94 ? 11.562 -10.928 -26.734 1.00 55.19 94 VAL A O 1
ATOM 706 N N . ALA A 1 95 ? 11.528 -11.195 -24.515 1.00 56.28 95 ALA A N 1
ATOM 707 C CA . ALA A 1 95 ? 12.808 -11.901 -24.427 1.00 56.28 95 ALA A CA 1
ATOM 708 C C . ALA A 1 95 ? 12.771 -13.331 -24.999 1.00 56.28 95 ALA A C 1
ATOM 710 O O . ALA A 1 95 ? 13.808 -13.852 -25.384 1.00 56.28 95 ALA A O 1
ATOM 711 N N . ILE A 1 96 ? 11.599 -13.973 -25.034 1.00 65.12 96 ILE A N 1
ATOM 712 C CA . ILE A 1 96 ? 11.403 -15.275 -25.693 1.00 65.12 96 ILE A CA 1
ATOM 713 C C . ILE A 1 96 ? 11.180 -15.101 -27.206 1.00 65.12 96 ILE A C 1
ATOM 715 O O . ILE A 1 96 ? 11.468 -16.017 -27.973 1.00 65.12 96 ILE A O 1
ATOM 719 N N . LEU A 1 97 ? 10.642 -13.955 -27.639 1.00 58.53 97 LEU A N 1
ATOM 720 C CA . LEU A 1 97 ? 10.351 -13.663 -29.048 1.00 58.53 97 LEU A CA 1
ATOM 721 C C . LEU A 1 97 ? 11.495 -12.959 -29.804 1.00 58.53 97 LEU A C 1
ATOM 723 O O . LEU A 1 97 ? 11.432 -12.918 -31.033 1.00 58.53 97 LEU A O 1
ATOM 727 N N . ALA A 1 98 ? 12.487 -12.395 -29.107 1.00 50.31 98 ALA A N 1
ATOM 728 C CA . ALA A 1 98 ? 13.705 -11.804 -29.678 1.00 50.31 98 ALA A CA 1
ATOM 729 C C . ALA A 1 98 ? 14.826 -12.843 -29.805 1.00 50.31 98 ALA A C 1
ATOM 731 O O . ALA A 1 98 ? 15.528 -12.808 -30.841 1.00 50.31 98 ALA A O 1
#

Mean predicted aligned error: 10.55 Å

Sequence (98 aa):
MAKSTFTVRDWIYVAVFGALWGILEITLGSYLHVLFPPLADTFVVGLIMAGIGAIIALVGRWFVPKRGSVLGIGVVTAIFKAFSLGGIVIGPIVAILA

Secondary structure (DSSP, 8-state):
-------HHHHHHHHHHHHHHHHHHHHHHHHHHHH-TTTTTSHHHHHHHHHHHHHHHHHHHHHS-STTHHHHHHHHHHHHHHHHTTS--HHHHHHHH-

Solvent-accessible surface area (backbone atoms only — not comparable to full-atom values): 5471 Å² total; per-residue (Å²): 133,84,80,80,74,80,48,74,66,49,54,49,50,28,49,52,45,4,48,52,45,16,52,47,53,52,52,56,45,51,48,43,44,68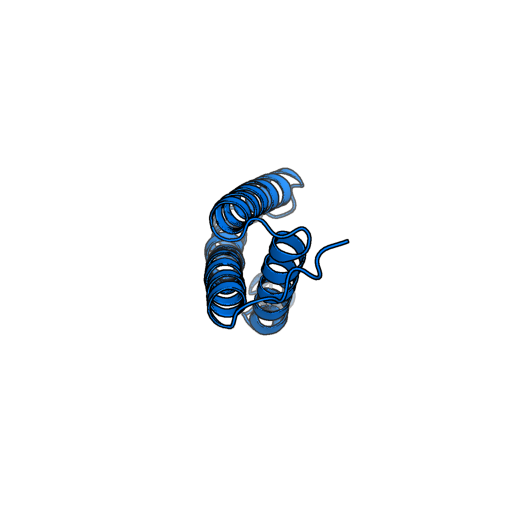,77,30,66,86,52,49,80,33,70,64,50,56,49,51,53,50,50,54,43,50,50,49,33,50,54,44,29,70,77,33,86,50,100,57,37,45,59,49,16,52,51,43,18,50,51,45,46,61,67,45,72,75,67,67,73,59,62,65,57,51,66,72,74,108

pLDDT: mean 71.66, std 11.95, range [42.38, 88.31]

Nearest PDB structures (foldseek):
  8s9s-assembly1_4  TM=3.580E-01  e=5.784E+00  Homo sapiens
  4j7j-assembly1_A  TM=3.639E-01  e=5.784E+00  Bacillus anthracis str. Sterne

Foldseek 3Di:
DDDPDDDVVLLVLLLVLLVVLLVCCLVVLVVCCVVCVPCNPPPVVVVVSVVVLVVSLVVSCVVVVDPCSSVSSPVSSVVSVVVSVPPDPVVVVVVVVD